Protein AF-A0A953NNF0-F1 (afdb_monomer)

Solvent-accessible surface area (backbone atoms only — not comparable to full-atom values): 7723 Å² total; per-residue (Å²): 76,63,43,80,86,48,44,83,35,49,47,46,15,51,56,45,25,53,74,59,69,48,89,82,85,87,63,78,45,19,66,85,83,38,41,70,61,28,46,52,53,47,47,49,55,71,71,42,91,62,90,47,74,39,61,21,54,64,40,95,88,58,67,15,51,63,39,39,52,71,50,57,72,54,62,93,93,54,81,51,52,55,46,47,64,38,51,68,3,22,36,47,47,29,52,51,51,46,56,61,51,24,77,81,32,68,70,42,39,53,48,51,52,53,50,54,52,52,52,52,51,53,51,53,52,53,50,54,54,50,53,52,55,56,60,75,72,106

Nearest PDB structures (foldseek):
  5ctj-assembly1_A  TM=9.507E-01  e=5.697E-11  Acetobacter aceti 1023
  5clh-assembly1_A  TM=9.348E-01  e=8.281E-11  Acetobacter aceti 1023
  5bor-assembly1_A  TM=9.502E-01  e=1.281E-10  Acetobacter aceti 1023
  4ycj-assembly1_A  TM=9.488E-01  e=1.281E-10  Acetobacter aceti 1023
  4zc8-assembly1_A  TM=9.340E-01  e=1.364E-10  Acetobacter aceti 1023

Secondary structure (DSSP, 8-state):
--SGGGHHHHHHHHHHHHHHT---------TTTSHHHHHHHHHHHHH--S--EE-PPPPTTTTTHHHHHHHH-PPTTS--EE--SHHHHHHHHHHHHHHHHHTT-HHHHHHHHHHHHHHHHHHHHHHHHHHHHHHHT-

Foldseek 3Di:
DADPVLVVQLVLLVVLCVLLVHDDDDDHDHCPPRVVRNVVVVVCLQPDPDAAEDEFEQDPPPGRPVSQCVQCVDDPPRHYRYAYYTNNSSNVSSLVVLVVVCVVPVSSVVSNVVVVVVVVVVVVVVVVVVVVVVVVVD

Sequence (138 aa):
MGSDTDLPVMTEAGKTLEKFGIAYEMEVLSAHRTPARAHEYATSAASTTLPVIGVPMATCVLNGLDALLSTVQMPGGIPVATMAIDKPGAVNAAIFAAEILALGDEGIARKLVAHKEELARGVAEKNARLQKQLSEKK

Structure (mmCIF, N/CA/C/O backbone):
data_AF-A0A953NNF0-F1
#
_entry.id   AF-A0A953NNF0-F1
#
loop_
_atom_site.group_PDB
_atom_site.id
_atom_site.type_symbol
_atom_site.label_atom_id
_atom_site.label_alt_id
_atom_site.label_comp_id
_atom_site.label_asym_id
_atom_site.label_entity_id
_atom_site.label_seq_id
_atom_site.pdbx_PDB_ins_code
_atom_site.Cartn_x
_atom_site.Cartn_y
_atom_site.Cartn_z
_atom_site.occupancy
_atom_site.B_iso_or_equiv
_atom_site.auth_seq_id
_atom_site.auth_comp_id
_atom_site.auth_asym_id
_atom_site.auth_atom_id
_atom_site.pdbx_PDB_model_num
ATOM 1 N N . MET A 1 1 ? 10.196 -5.730 -4.141 1.00 87.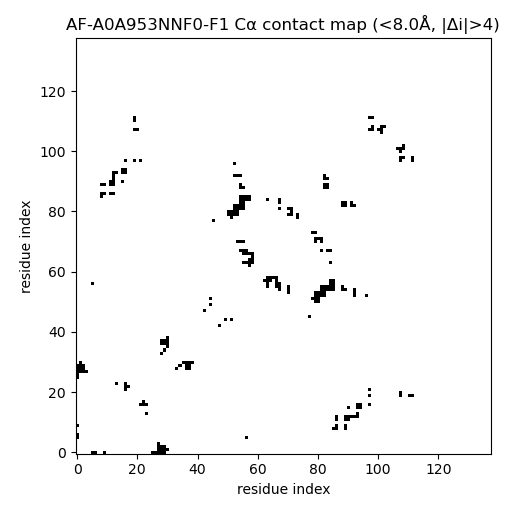75 1 MET A N 1
ATOM 2 C CA . MET A 1 1 ? 10.910 -4.695 -3.344 1.00 87.75 1 MET A CA 1
ATOM 3 C C . MET A 1 1 ? 12.365 -4.598 -3.783 1.00 87.75 1 MET A C 1
ATOM 5 O O . MET A 1 1 ? 12.818 -5.521 -4.442 1.00 87.75 1 MET A O 1
ATOM 9 N N . GLY A 1 2 ? 13.088 -3.518 -3.458 1.00 82.31 2 GLY A N 1
ATOM 10 C CA . GLY A 1 2 ? 14.442 -3.262 -3.981 1.00 82.31 2 GLY A CA 1
ATOM 11 C C . GLY A 1 2 ? 15.575 -3.931 -3.194 1.00 82.31 2 GLY A C 1
ATOM 12 O O . GLY A 1 2 ? 16.672 -4.162 -3.726 1.00 82.31 2 GLY A O 1
ATOM 13 N N . SER A 1 3 ? 15.313 -4.239 -1.926 1.00 86.19 3 SER A N 1
ATOM 14 C CA . SER A 1 3 ? 16.261 -4.824 -0.985 1.00 86.19 3 SER A CA 1
ATOM 15 C C . SER A 1 3 ? 15.551 -5.686 0.058 1.00 86.19 3 SER A C 1
ATOM 17 O O . SER A 1 3 ? 14.408 -5.418 0.412 1.00 86.19 3 SER A O 1
ATOM 19 N N . ASP A 1 4 ? 16.254 -6.675 0.612 1.00 87.56 4 ASP A N 1
ATOM 20 C CA . ASP A 1 4 ? 15.757 -7.495 1.728 1.00 87.56 4 ASP A CA 1
ATOM 21 C C . ASP A 1 4 ? 15.496 -6.638 2.980 1.00 87.56 4 ASP A C 1
ATOM 23 O O . ASP A 1 4 ? 14.671 -6.976 3.825 1.00 87.56 4 ASP A O 1
ATOM 27 N N . THR A 1 5 ? 16.161 -5.483 3.082 1.00 89.12 5 THR A N 1
ATOM 28 C CA . THR A 1 5 ? 15.930 -4.494 4.145 1.00 89.12 5 THR A CA 1
ATOM 29 C C . THR A 1 5 ? 14.530 -3.882 4.106 1.00 89.12 5 THR A C 1
ATOM 31 O O . THR A 1 5 ? 14.074 -3.380 5.130 1.00 89.12 5 THR A O 1
ATOM 34 N N . ASP A 1 6 ? 13.835 -3.947 2.966 1.00 91.00 6 ASP A N 1
ATOM 35 C CA . ASP A 1 6 ? 12.474 -3.420 2.801 1.00 91.00 6 ASP A CA 1
ATOM 36 C C . ASP A 1 6 ? 11.413 -4.425 3.300 1.00 91.00 6 ASP A C 1
ATOM 38 O O . ASP A 1 6 ? 10.242 -4.084 3.491 1.00 91.00 6 ASP A O 1
ATOM 42 N N . LEU A 1 7 ? 11.811 -5.680 3.543 1.00 91.62 7 LEU A N 1
ATOM 43 C CA . LEU A 1 7 ? 10.920 -6.783 3.900 1.00 91.62 7 LEU A CA 1
ATOM 44 C C . LEU A 1 7 ? 10.077 -6.514 5.160 1.00 91.62 7 LEU A C 1
ATOM 46 O O . LEU A 1 7 ? 8.877 -6.799 5.123 1.00 91.62 7 LEU A O 1
ATOM 50 N N . PRO A 1 8 ? 10.606 -5.921 6.252 1.00 93.12 8 PRO A N 1
ATOM 51 C CA . PRO A 1 8 ? 9.804 -5.614 7.438 1.00 93.12 8 PRO A CA 1
ATOM 52 C C . PRO A 1 8 ? 8.680 -4.606 7.180 1.00 93.12 8 PRO A C 1
ATOM 54 O O . PRO A 1 8 ? 7.699 -4.581 7.921 1.00 93.12 8 PRO A O 1
ATOM 57 N N . VAL A 1 9 ? 8.823 -3.758 6.158 1.00 94.44 9 VAL A N 1
ATOM 58 C CA . VAL A 1 9 ? 7.788 -2.810 5.736 1.00 94.44 9 VAL A CA 1
ATOM 59 C C . VAL A 1 9 ? 6.782 -3.512 4.828 1.00 94.44 9 VAL A C 1
ATOM 61 O O . VAL A 1 9 ? 5.582 -3.482 5.094 1.00 94.44 9 VAL A O 1
ATOM 64 N N . MET A 1 10 ? 7.263 -4.210 3.799 1.00 94.50 10 MET A N 1
ATOM 65 C CA . MET A 1 10 ? 6.404 -4.864 2.806 1.00 94.50 10 MET A CA 1
ATOM 66 C C . MET A 1 10 ? 5.633 -6.068 3.357 1.00 94.50 10 MET A C 1
ATOM 68 O O . MET A 1 10 ? 4.574 -6.412 2.837 1.00 94.50 10 MET A O 1
ATOM 72 N N . THR A 1 11 ? 6.098 -6.672 4.450 1.00 95.31 11 THR A N 1
ATOM 73 C CA . THR A 1 11 ? 5.350 -7.710 5.174 1.00 95.31 11 THR A CA 1
ATOM 74 C C . THR A 1 11 ? 4.006 -7.187 5.693 1.00 95.31 11 THR A C 1
ATOM 76 O O . THR A 1 11 ? 3.035 -7.937 5.743 1.00 95.31 11 THR A O 1
ATOM 79 N N . GLU A 1 12 ? 3.901 -5.897 6.029 1.00 96.88 12 GLU A N 1
ATOM 80 C CA . GLU A 1 12 ? 2.626 -5.302 6.453 1.00 96.88 12 GLU A CA 1
ATOM 81 C C . GLU A 1 12 ? 1.620 -5.214 5.297 1.00 96.88 12 GLU A C 1
ATOM 83 O O . GLU A 1 12 ? 0.419 -5.394 5.513 1.00 96.88 12 GLU A O 1
ATOM 88 N N . ALA A 1 13 ? 2.098 -5.026 4.060 1.00 96.62 13 ALA A N 1
ATOM 89 C CA . ALA A 1 13 ? 1.255 -5.148 2.874 1.00 96.62 13 ALA A CA 1
ATOM 90 C C . ALA A 1 13 ? 0.754 -6.591 2.714 1.00 96.62 13 ALA A C 1
ATOM 92 O O . ALA A 1 13 ? -0.447 -6.801 2.569 1.00 96.62 13 ALA A O 1
ATOM 93 N N . GLY A 1 14 ? 1.650 -7.581 2.831 1.00 96.25 14 GLY A N 1
ATOM 94 C CA . GLY A 1 14 ? 1.299 -9.006 2.770 1.00 96.25 14 GLY A CA 1
ATOM 95 C C . GLY A 1 14 ? 0.211 -9.385 3.778 1.00 96.25 14 GLY A C 1
ATOM 96 O O . GLY A 1 14 ? -0.860 -9.829 3.383 1.00 96.25 14 GLY A O 1
ATOM 97 N N . LYS A 1 15 ? 0.411 -9.073 5.065 1.00 97.00 15 LYS A N 1
ATOM 98 C CA . LYS A 1 15 ? -0.591 -9.303 6.128 1.00 97.00 15 LYS A CA 1
ATOM 99 C C . LYS A 1 15 ? -1.946 -8.661 5.824 1.00 97.00 15 LYS A C 1
ATOM 101 O O . LYS A 1 15 ? -3.001 -9.206 6.147 1.00 97.00 15 LYS A O 1
ATOM 106 N N . THR A 1 16 ? -1.925 -7.473 5.225 1.00 96.56 16 THR A N 1
ATOM 107 C CA . THR A 1 16 ? -3.148 -6.756 4.857 1.00 96.56 16 THR A CA 1
ATOM 108 C C . THR A 1 16 ? -3.872 -7.462 3.706 1.00 96.56 16 THR A C 1
ATOM 110 O O . THR A 1 16 ? -5.088 -7.629 3.767 1.00 96.56 16 THR A O 1
ATOM 113 N N . LEU A 1 17 ? -3.144 -7.951 2.697 1.00 96.88 17 LEU A N 1
ATOM 114 C CA . LEU A 1 17 ? -3.707 -8.760 1.609 1.00 96.88 17 LEU A CA 1
ATOM 115 C C . LEU A 1 17 ? -4.276 -10.090 2.126 1.00 96.88 17 LEU A C 1
ATOM 117 O O . LEU A 1 17 ? -5.394 -10.454 1.757 1.00 96.88 17 LEU A O 1
ATOM 121 N N . GLU A 1 18 ? -3.585 -10.760 3.055 1.00 96.50 18 GLU A N 1
ATOM 122 C CA . GLU A 1 18 ? -4.080 -11.974 3.725 1.00 96.50 18 GLU A CA 1
ATOM 123 C C . GLU A 1 18 ? -5.404 -11.720 4.452 1.00 96.50 18 GLU A C 1
ATOM 125 O O . GLU A 1 18 ? -6.343 -12.507 4.317 1.00 96.50 18 GLU A O 1
ATOM 130 N N . LYS A 1 19 ? -5.531 -10.587 5.160 1.00 94.69 19 LYS A N 1
ATOM 131 C CA . LYS A 1 19 ? -6.785 -10.185 5.824 1.00 94.69 19 LYS A CA 1
ATOM 132 C C . LYS A 1 19 ? -7.948 -10.072 4.833 1.00 94.69 19 LYS A C 1
ATOM 134 O O . LYS A 1 19 ? -9.079 -10.437 5.160 1.00 94.69 19 LYS A O 1
ATOM 139 N N . PHE A 1 20 ? -7.686 -9.606 3.614 1.00 95.06 20 PHE A N 1
ATOM 140 C CA . PHE A 1 20 ? -8.687 -9.548 2.547 1.00 95.06 20 PHE A CA 1
ATOM 141 C C . PHE A 1 20 ? -8.836 -10.868 1.774 1.00 95.06 20 PHE A C 1
ATOM 143 O O . PHE A 1 20 ? -9.776 -11.016 0.993 1.00 95.06 20 PHE A O 1
ATOM 150 N N . GLY A 1 21 ? -8.010 -11.877 2.058 1.00 94.69 21 GLY A N 1
ATOM 151 C CA . GLY A 1 21 ? -7.987 -13.162 1.357 1.00 94.69 21 GLY A CA 1
ATOM 152 C C . GLY A 1 21 ? -7.509 -13.040 -0.088 1.00 94.69 21 GLY A C 1
ATOM 153 O O . GLY A 1 21 ? -7.994 -13.772 -0.945 1.00 94.69 21 GLY A O 1
ATOM 154 N N . ILE A 1 22 ? -6.621 -12.085 -0.356 1.00 96.25 22 ILE A N 1
ATOM 155 C CA . ILE A 1 22 ? -6.044 -11.838 -1.675 1.00 96.25 22 ILE A CA 1
ATOM 156 C C . ILE A 1 22 ? -4.714 -12.587 -1.753 1.00 96.25 22 ILE A C 1
ATOM 158 O O . ILE A 1 22 ? -3.832 -12.380 -0.919 1.00 96.25 22 ILE A O 1
ATOM 162 N N . ALA A 1 23 ? -4.575 -13.460 -2.750 1.00 96.25 23 ALA A N 1
ATOM 163 C CA . ALA A 1 23 ? -3.311 -14.131 -3.026 1.00 96.25 23 ALA A CA 1
ATOM 164 C C . ALA A 1 23 ? -2.274 -13.119 -3.531 1.00 96.25 23 ALA A C 1
ATOM 166 O O . ALA A 1 23 ? -2.604 -12.210 -4.294 1.00 96.25 23 ALA A O 1
ATOM 167 N N . TYR A 1 24 ? -1.023 -13.281 -3.111 1.00 95.50 24 TYR A N 1
ATOM 168 C CA . TYR A 1 24 ? 0.067 -12.405 -3.516 1.00 95.50 24 TYR A CA 1
ATOM 169 C C . TYR A 1 24 ? 1.382 -13.170 -3.615 1.00 95.50 24 TYR A C 1
ATOM 171 O O . TYR A 1 24 ? 1.574 -14.207 -2.981 1.00 95.50 24 TYR A O 1
ATOM 179 N N . GLU A 1 25 ? 2.303 -12.598 -4.379 1.00 93.31 25 GLU A N 1
ATOM 180 C CA . GLU A 1 25 ? 3.691 -13.030 -4.469 1.00 93.31 25 GLU A CA 1
ATOM 181 C C . GLU A 1 25 ? 4.598 -11.877 -4.036 1.00 93.31 25 GLU A C 1
ATOM 183 O O . GLU A 1 25 ? 4.250 -10.700 -4.173 1.00 93.31 25 GLU A O 1
ATOM 188 N N . MET A 1 26 ? 5.760 -12.202 -3.471 1.00 89.88 26 MET A N 1
ATOM 189 C CA . MET A 1 26 ? 6.710 -11.208 -2.983 1.00 89.88 26 MET A CA 1
ATOM 190 C C . MET A 1 26 ? 8.118 -11.562 -3.448 1.00 89.88 26 MET A C 1
ATOM 192 O O . MET A 1 26 ? 8.670 -12.585 -3.053 1.00 89.88 26 MET A O 1
ATOM 196 N N . GLU A 1 27 ? 8.707 -10.685 -4.260 1.00 87.44 27 GLU A N 1
ATOM 197 C CA . GLU A 1 27 ? 10.053 -10.862 -4.808 1.00 87.44 27 GLU A CA 1
ATOM 198 C C . GLU A 1 27 ? 10.950 -9.648 -4.509 1.00 87.44 27 GLU A C 1
ATOM 200 O O . GLU A 1 27 ? 10.491 -8.498 -4.404 1.00 87.44 27 GLU A O 1
ATOM 205 N N . VAL A 1 28 ? 12.253 -9.905 -4.370 1.00 86.19 28 VAL A N 1
ATOM 206 C CA . VAL A 1 28 ? 13.290 -8.880 -4.213 1.00 86.19 28 VAL A CA 1
ATOM 207 C C . VAL A 1 28 ? 13.997 -8.660 -5.553 1.00 86.19 28 VAL A C 1
ATOM 209 O O . VAL A 1 28 ? 14.741 -9.506 -6.042 1.00 86.19 28 VAL A O 1
ATOM 212 N N . LEU A 1 29 ? 13.766 -7.490 -6.143 1.00 82.56 29 LEU A N 1
ATOM 213 C CA . LEU A 1 29 ? 14.219 -7.066 -7.466 1.00 82.56 29 LEU A CA 1
ATOM 214 C C . LEU A 1 29 ? 14.887 -5.694 -7.334 1.00 82.56 29 LEU A C 1
ATOM 216 O O . LEU A 1 29 ? 14.224 -4.687 -7.094 1.00 82.56 29 LEU A O 1
ATOM 220 N N . SER A 1 30 ? 16.213 -5.642 -7.466 1.00 81.00 30 SER A N 1
ATOM 221 C CA . SER A 1 30 ? 16.996 -4.431 -7.211 1.00 81.00 30 SER A CA 1
ATOM 222 C C . SER A 1 30 ? 17.360 -3.712 -8.507 1.00 81.00 30 SER A C 1
ATOM 224 O O . SER A 1 30 ? 18.147 -4.227 -9.296 1.00 81.00 30 SER A 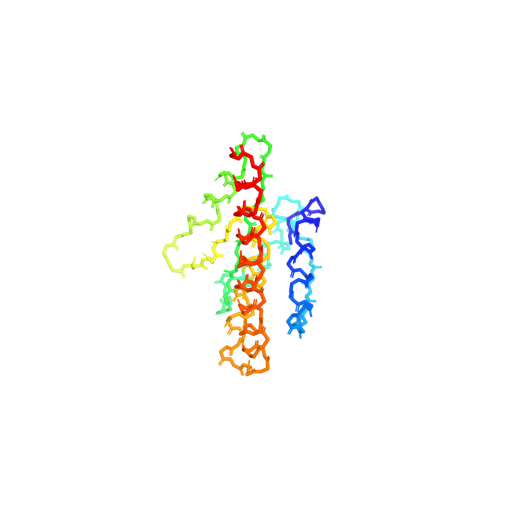O 1
ATOM 226 N N . ALA A 1 31 ? 16.885 -2.475 -8.686 1.00 76.81 31 ALA A N 1
ATOM 227 C CA . ALA A 1 31 ? 17.230 -1.648 -9.850 1.00 76.81 31 ALA A CA 1
ATOM 228 C C . ALA A 1 31 ? 18.740 -1.378 -9.995 1.00 76.81 31 ALA A C 1
ATOM 230 O O . ALA A 1 31 ? 19.229 -1.201 -11.105 1.00 76.81 31 ALA A O 1
ATOM 231 N N . HIS A 1 32 ? 19.486 -1.391 -8.887 1.00 79.56 32 HIS A N 1
ATOM 232 C CA . HIS A 1 32 ? 20.917 -1.078 -8.869 1.00 79.56 32 HIS A CA 1
ATOM 233 C C . HIS A 1 32 ? 21.813 -2.323 -8.914 1.00 79.56 32 HIS A C 1
ATOM 235 O O . HIS A 1 32 ? 22.884 -2.283 -9.510 1.00 79.56 32 HIS A O 1
ATOM 241 N N . ARG A 1 33 ? 21.396 -3.430 -8.278 1.00 79.25 33 ARG A N 1
ATOM 242 C CA . ARG A 1 33 ? 22.203 -4.667 -8.199 1.00 79.25 33 ARG A CA 1
ATOM 243 C C . ARG A 1 33 ? 21.866 -5.664 -9.303 1.00 79.25 33 ARG A C 1
ATOM 245 O O . ARG A 1 33 ? 22.748 -6.366 -9.784 1.00 79.25 33 ARG A O 1
ATOM 252 N N . THR A 1 34 ? 20.601 -5.725 -9.707 1.00 73.88 34 THR A N 1
ATOM 253 C CA . THR A 1 34 ? 20.097 -6.621 -10.753 1.00 73.88 34 THR A CA 1
ATOM 254 C C . THR A 1 34 ? 19.310 -5.827 -11.802 1.00 73.88 34 THR A C 1
ATOM 256 O O . THR A 1 34 ? 18.129 -6.101 -12.033 1.00 73.88 34 THR A O 1
ATOM 259 N N . PRO A 1 35 ? 19.955 -4.848 -12.475 1.00 73.44 35 PRO A N 1
ATOM 260 C CA . PRO A 1 35 ? 19.280 -3.910 -13.370 1.00 73.44 35 PRO A CA 1
ATOM 261 C C . PRO A 1 35 ? 18.557 -4.609 -14.520 1.00 73.44 35 PRO A C 1
ATOM 263 O O . PRO A 1 35 ? 17.480 -4.170 -14.885 1.00 73.44 35 PRO A O 1
ATOM 266 N N . ALA A 1 36 ? 19.080 -5.723 -15.046 1.00 71.50 36 ALA A N 1
ATOM 267 C CA . ALA A 1 36 ? 18.415 -6.483 -16.106 1.00 71.50 36 ALA A CA 1
ATOM 268 C C . ALA A 1 36 ? 17.047 -7.034 -15.663 1.00 71.50 36 ALA A C 1
ATOM 270 O O . ALA A 1 36 ? 16.054 -6.806 -16.341 1.00 71.50 36 ALA A O 1
ATOM 271 N N . ARG A 1 37 ? 16.971 -7.677 -14.489 1.00 68.19 37 ARG A N 1
ATOM 272 C CA . ARG A 1 37 ? 15.712 -8.210 -13.935 1.00 68.19 37 ARG A CA 1
ATOM 273 C C . ARG A 1 37 ? 14.748 -7.109 -13.510 1.00 68.19 37 ARG A C 1
ATOM 275 O O . ARG A 1 37 ? 13.552 -7.206 -13.753 1.00 68.19 37 ARG A O 1
ATOM 282 N N . ALA A 1 38 ? 15.264 -6.058 -12.879 1.00 68.25 38 ALA A N 1
ATOM 283 C CA . ALA A 1 38 ? 14.449 -4.915 -12.494 1.00 68.25 38 ALA A CA 1
ATOM 284 C C . ALA A 1 38 ? 13.912 -4.167 -13.721 1.00 68.25 38 ALA A C 1
ATOM 286 O O . ALA A 1 38 ? 12.766 -3.741 -13.709 1.00 68.25 38 ALA A O 1
ATOM 287 N N . HIS A 1 39 ? 14.708 -4.047 -14.786 1.00 63.91 39 HIS A N 1
ATOM 288 C CA . HIS A 1 39 ? 14.286 -3.476 -16.058 1.00 63.91 39 HIS A CA 1
ATOM 289 C C . HIS A 1 39 ? 13.276 -4.372 -16.767 1.00 63.91 39 HIS A C 1
ATOM 291 O O . HIS A 1 39 ? 12.311 -3.862 -17.301 1.00 63.91 39 HIS A O 1
ATOM 297 N N . GLU A 1 40 ? 13.436 -5.691 -16.752 1.00 60.25 40 GLU A N 1
ATOM 298 C CA . GLU A 1 40 ? 12.458 -6.614 -17.336 1.00 60.25 40 GLU A CA 1
ATOM 299 C C . GLU A 1 40 ? 11.111 -6.538 -16.596 1.00 60.25 40 GLU A C 1
ATOM 301 O O . GLU A 1 40 ? 10.062 -6.395 -17.222 1.00 60.25 40 GLU A O 1
ATOM 306 N N . TYR A 1 41 ? 11.143 -6.492 -15.260 1.00 66.88 41 TYR A N 1
ATOM 307 C CA . TYR A 1 41 ? 9.958 -6.285 -14.428 1.00 66.88 41 TYR A CA 1
ATOM 308 C C . TYR A 1 41 ? 9.343 -4.891 -14.622 1.00 66.88 41 TYR A C 1
ATOM 310 O O . TYR A 1 41 ? 8.129 -4.762 -14.728 1.00 66.88 41 TYR A O 1
ATOM 318 N N . ALA A 1 42 ? 10.161 -3.838 -14.708 1.00 66.88 42 ALA A N 1
ATOM 319 C CA . ALA A 1 42 ? 9.699 -2.464 -14.900 1.00 66.88 42 ALA A CA 1
ATOM 320 C C . ALA A 1 42 ? 9.202 -2.204 -16.325 1.00 66.88 42 ALA A C 1
ATOM 322 O O . ALA A 1 42 ? 8.246 -1.467 -16.502 1.00 66.88 42 ALA A O 1
ATOM 323 N N . THR A 1 43 ? 9.805 -2.817 -17.341 1.00 61.69 43 THR A N 1
ATOM 324 C CA . THR A 1 43 ? 9.345 -2.764 -18.732 1.00 61.69 43 THR A CA 1
ATOM 325 C C . THR A 1 43 ? 8.068 -3.567 -18.878 1.00 61.69 43 THR A C 1
ATOM 327 O O . THR A 1 43 ? 7.141 -3.084 -19.516 1.00 61.69 43 THR A O 1
ATOM 330 N N . SER A 1 44 ? 7.947 -4.721 -18.213 1.00 60.25 44 SER A N 1
ATOM 331 C CA . SER A 1 44 ? 6.655 -5.384 -18.029 1.00 60.25 44 SER A CA 1
ATOM 332 C C . SER A 1 44 ?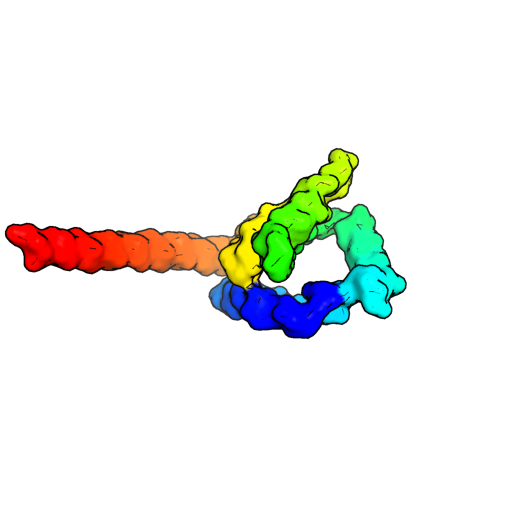 5.661 -4.439 -17.340 1.00 60.25 44 SER A C 1
ATOM 334 O O . SER A 1 44 ? 4.566 -4.264 -17.843 1.00 60.25 44 SER A O 1
ATOM 336 N N . ALA A 1 45 ? 6.058 -3.702 -16.297 1.00 62.31 45 ALA A N 1
ATOM 337 C CA . ALA A 1 45 ? 5.208 -2.723 -15.605 1.00 62.31 45 ALA A CA 1
ATOM 338 C C . ALA A 1 45 ? 4.880 -1.438 -16.408 1.00 62.31 45 ALA A C 1
ATOM 340 O O . ALA A 1 45 ? 3.865 -0.801 -16.154 1.00 62.31 45 ALA A O 1
ATOM 341 N N . ALA A 1 46 ? 5.712 -1.041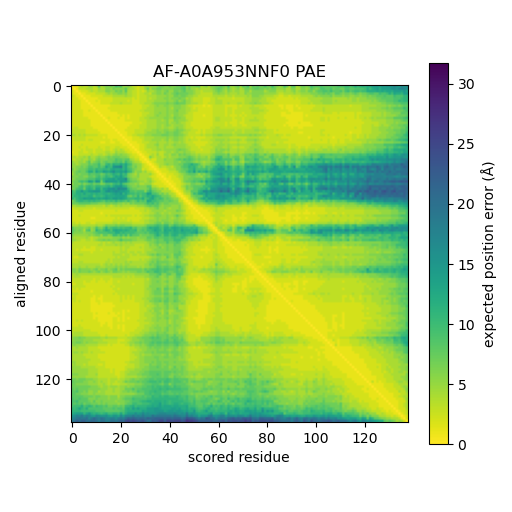 -17.370 1.00 61.09 46 ALA A N 1
ATOM 342 C CA . ALA A 1 46 ? 5.500 0.127 -18.230 1.00 61.09 46 ALA A CA 1
ATOM 343 C C . ALA A 1 46 ? 4.768 -0.232 -19.534 1.00 61.09 46 ALA A C 1
ATOM 345 O O . ALA A 1 46 ? 4.154 0.630 -20.155 1.00 61.09 46 ALA A O 1
ATOM 346 N N . SER A 1 47 ? 4.843 -1.497 -19.955 1.00 65.38 47 SER A N 1
ATOM 347 C CA . SER A 1 47 ? 4.104 -2.046 -21.100 1.00 65.38 47 SER A CA 1
ATOM 348 C C . SER A 1 47 ? 2.829 -2.785 -20.691 1.00 65.38 47 SER A C 1
ATOM 350 O O . SER A 1 47 ? 1.992 -3.079 -21.545 1.00 65.38 47 SER A O 1
ATOM 352 N N . THR A 1 48 ? 2.650 -3.068 -19.399 1.00 72.62 48 THR A N 1
ATOM 353 C CA . THR A 1 48 ? 1.413 -3.626 -18.860 1.00 72.62 48 THR A CA 1
ATOM 354 C C . THR A 1 48 ? 0.355 -2.545 -18.740 1.00 72.62 48 THR A C 1
ATOM 356 O O . THR A 1 48 ? 0.619 -1.393 -18.404 1.00 72.62 48 THR A O 1
ATOM 359 N N . THR A 1 49 ? -0.886 -2.946 -18.973 1.00 79.44 49 THR A N 1
ATOM 360 C CA . THR A 1 49 ? -2.066 -2.128 -18.691 1.00 79.44 49 THR A CA 1
ATOM 361 C C . THR A 1 49 ? -2.509 -2.249 -17.232 1.00 79.44 49 THR A C 1
ATOM 363 O O . THR A 1 49 ? -3.520 -1.662 -16.849 1.00 79.44 49 THR A O 1
ATOM 366 N N . LEU A 1 50 ? -1.809 -3.055 -16.425 1.00 86.19 50 LEU A N 1
ATOM 367 C CA . LEU A 1 50 ? -2.128 -3.244 -15.017 1.00 86.19 50 LEU A CA 1
ATOM 368 C C . LEU A 1 50 ? -1.710 -2.025 -14.175 1.00 86.19 50 LEU A C 1
ATOM 370 O O . LEU A 1 50 ? -0.647 -1.450 -14.411 1.00 86.19 50 LEU A O 1
ATOM 374 N N . PRO A 1 51 ? -2.504 -1.643 -13.158 1.00 89.88 51 PRO A N 1
ATOM 375 C CA . PRO A 1 51 ? -2.148 -0.557 -12.251 1.00 89.88 51 PRO A CA 1
ATOM 376 C C . PRO A 1 51 ? -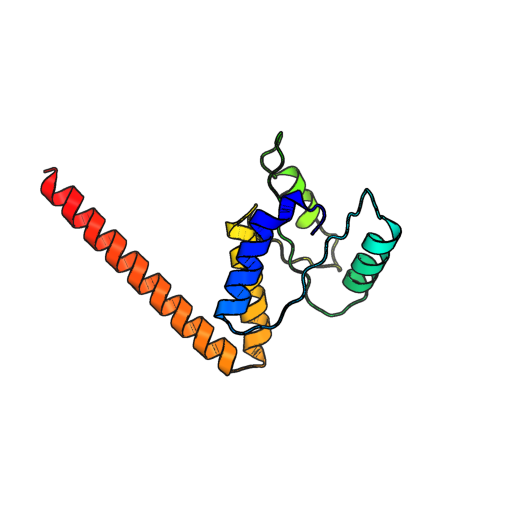0.864 -0.846 -11.465 1.00 89.88 51 PRO A C 1
ATOM 378 O O . PRO A 1 51 ? -0.700 -1.930 -10.904 1.00 89.88 51 PRO A O 1
ATOM 381 N N . VAL A 1 52 ? 0.010 0.156 -11.351 1.00 90.81 52 VAL A N 1
ATOM 382 C CA . VAL A 1 52 ? 1.235 0.093 -10.541 1.00 90.81 52 VAL A CA 1
ATOM 383 C C . VAL A 1 52 ? 1.075 0.967 -9.300 1.00 90.81 52 VAL A C 1
ATOM 385 O O . VAL A 1 52 ? 0.732 2.146 -9.403 1.00 90.81 52 VAL A O 1
ATOM 388 N N . ILE A 1 53 ? 1.35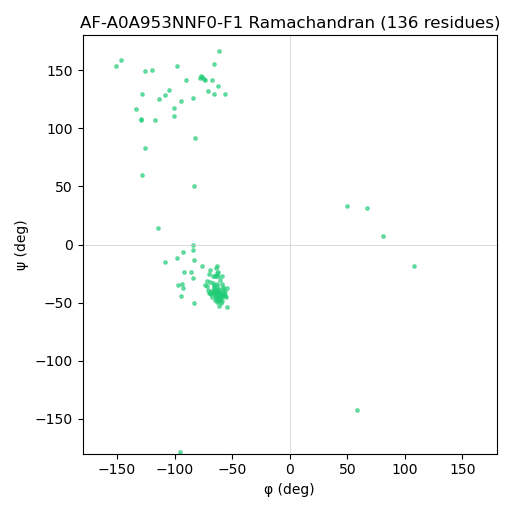2 0.399 -8.124 1.00 94.44 53 ILE A N 1
ATOM 389 C CA . ILE A 1 53 ? 1.306 1.094 -6.831 1.00 94.44 53 ILE A CA 1
ATOM 390 C C . ILE A 1 53 ? 2.727 1.186 -6.271 1.00 94.44 53 ILE A C 1
ATOM 392 O O . ILE A 1 53 ? 3.414 0.174 -6.135 1.00 94.44 53 ILE A O 1
ATOM 396 N N . GLY A 1 54 ? 3.169 2.400 -5.948 1.00 92.38 54 GLY A N 1
ATOM 397 C CA . GLY A 1 54 ? 4.505 2.676 -5.426 1.00 92.38 54 GLY A CA 1
ATOM 398 C C . GLY A 1 54 ? 4.487 2.963 -3.928 1.00 92.38 54 GLY A C 1
ATOM 399 O O . GLY A 1 54 ? 3.693 3.779 -3.464 1.00 92.38 54 GLY A O 1
ATOM 400 N N . VAL A 1 55 ? 5.389 2.334 -3.171 1.00 94.69 55 VAL A N 1
ATOM 401 C CA . VAL A 1 55 ? 5.593 2.622 -1.744 1.00 94.69 55 VAL A CA 1
ATOM 402 C C . VAL A 1 55 ? 7.016 3.149 -1.549 1.00 94.69 55 VAL A C 1
ATOM 404 O O . VAL A 1 55 ? 7.965 2.370 -1.657 1.00 94.69 55 VAL A O 1
ATOM 407 N N . PRO A 1 56 ? 7.195 4.454 -1.294 1.00 92.94 56 PRO A N 1
ATOM 408 C CA . PRO A 1 56 ? 8.513 5.015 -1.033 1.00 92.94 56 PRO A CA 1
ATOM 409 C C . PRO A 1 56 ? 9.034 4.564 0.336 1.00 92.94 56 PRO A C 1
ATOM 411 O O . PRO A 1 56 ? 8.320 4.623 1.337 1.00 92.94 56 PRO A O 1
ATOM 414 N N . MET A 1 57 ? 10.282 4.100 0.378 1.00 91.38 57 MET A N 1
ATOM 415 C CA . MET A 1 57 ? 10.951 3.685 1.616 1.00 91.38 57 MET A CA 1
ATOM 416 C C . MET A 1 57 ? 11.679 4.877 2.238 1.00 91.38 57 MET A C 1
ATOM 418 O O . MET A 1 57 ? 12.273 5.684 1.515 1.00 91.38 57 MET A O 1
ATOM 422 N N . ALA A 1 58 ? 11.660 4.999 3.564 1.00 88.75 58 ALA A N 1
ATOM 423 C CA . ALA A 1 58 ? 12.424 6.033 4.240 1.00 88.75 58 ALA A CA 1
ATOM 424 C C . ALA A 1 58 ? 13.925 5.796 4.072 1.00 88.75 58 ALA A C 1
ATOM 426 O O . ALA A 1 58 ? 14.463 4.722 4.344 1.00 88.75 58 ALA A O 1
ATOM 427 N N . THR A 1 59 ? 14.609 6.851 3.650 1.00 81.19 59 THR A N 1
ATOM 428 C CA . THR A 1 59 ? 16.066 6.921 3.583 1.00 81.19 59 THR A CA 1
ATOM 429 C C . THR A 1 59 ? 16.608 7.638 4.814 1.00 81.19 59 THR A C 1
ATOM 431 O O . THR A 1 59 ? 15.936 8.467 5.426 1.00 81.19 59 THR A O 1
ATOM 434 N N . CYS A 1 60 ? 17.849 7.339 5.186 1.00 73.44 60 CYS A N 1
ATOM 435 C CA . CYS A 1 60 ? 18.474 7.885 6.390 1.00 73.44 60 CYS A CA 1
ATOM 436 C C . CYS A 1 60 ? 18.725 9.402 6.343 1.00 73.44 60 CYS A C 1
ATOM 438 O O . CYS A 1 60 ? 18.773 10.034 7.393 1.00 73.44 60 CYS A O 1
ATOM 440 N N . VAL A 1 61 ? 18.903 9.988 5.153 1.00 85.25 61 VAL A N 1
ATOM 441 C CA . VAL A 1 61 ? 19.297 11.402 5.007 1.00 85.25 61 VAL A CA 1
ATOM 442 C C . VAL A 1 61 ? 18.089 12.313 4.814 1.00 85.25 61 VAL A C 1
ATOM 444 O O . VAL A 1 61 ? 18.019 13.377 5.422 1.00 85.25 61 VAL A O 1
ATOM 447 N N . LEU A 1 62 ? 17.138 11.906 3.971 1.00 89.94 62 LEU A N 1
ATOM 448 C CA . LEU A 1 62 ? 16.004 12.742 3.567 1.00 89.94 62 LEU A CA 1
ATOM 449 C C . LEU A 1 62 ? 14.656 12.195 4.050 1.00 89.94 62 LEU A C 1
ATOM 451 O O . LEU A 1 62 ? 13.615 12.646 3.576 1.00 89.94 62 LEU A O 1
ATOM 455 N N . ASN A 1 63 ? 14.661 11.235 4.983 1.00 87.50 63 ASN A N 1
ATOM 456 C CA . ASN A 1 63 ? 13.463 10.582 5.522 1.00 87.50 63 ASN A CA 1
ATOM 457 C C . ASN A 1 63 ? 12.507 10.081 4.422 1.00 87.50 63 ASN A C 1
ATOM 459 O O . ASN A 1 63 ? 11.291 10.107 4.593 1.00 87.50 63 ASN A O 1
ATOM 463 N N . GLY A 1 64 ? 13.051 9.655 3.276 1.00 88.81 64 GLY A N 1
ATOM 464 C CA . GLY A 1 64 ? 12.275 9.149 2.143 1.00 88.81 64 GLY A CA 1
ATOM 465 C C . GLY A 1 64 ? 11.654 10.211 1.235 1.00 88.81 64 GLY A C 1
ATOM 466 O O . GLY A 1 64 ? 10.892 9.846 0.343 1.00 88.81 64 GLY A O 1
ATOM 467 N N . LEU A 1 65 ? 11.951 11.507 1.407 1.00 92.25 65 LEU A N 1
ATOM 468 C CA . LEU A 1 65 ? 11.490 12.548 0.476 1.00 92.25 65 LEU A CA 1
ATOM 469 C C . LEU A 1 65 ? 12.044 12.330 -0.941 1.00 92.25 65 LEU A C 1
ATOM 471 O O . LEU A 1 65 ? 11.337 12.518 -1.927 1.00 92.25 65 LEU A O 1
ATOM 475 N N . ASP A 1 66 ? 13.297 11.898 -1.034 1.00 89.94 66 ASP A N 1
ATOM 476 C CA . ASP A 1 66 ? 13.942 11.459 -2.269 1.00 89.94 66 ASP A CA 1
ATOM 477 C C . ASP A 1 66 ? 13.206 10.282 -2.915 1.00 89.94 66 ASP A C 1
ATOM 479 O O . ASP A 1 66 ? 12.882 10.335 -4.103 1.00 89.94 66 ASP A O 1
ATOM 483 N N . ALA A 1 67 ? 12.880 9.252 -2.135 1.00 89.06 67 ALA A N 1
ATOM 484 C CA . ALA A 1 67 ? 12.121 8.101 -2.615 1.00 89.06 67 ALA A CA 1
ATOM 485 C C . ALA A 1 67 ? 10.703 8.497 -3.064 1.00 89.06 67 ALA A C 1
ATOM 487 O O . ALA A 1 67 ? 10.234 8.051 -4.114 1.00 89.06 67 ALA A O 1
ATOM 488 N N . LEU A 1 68 ? 10.033 9.369 -2.304 1.00 91.62 68 LEU A N 1
ATOM 489 C CA . LEU A 1 68 ? 8.697 9.874 -2.615 1.00 91.62 68 LEU A CA 1
ATOM 490 C C . LEU A 1 68 ? 8.694 10.629 -3.945 1.00 91.62 68 LEU A C 1
ATOM 492 O O . LEU A 1 68 ? 7.917 10.286 -4.835 1.00 91.62 68 LEU A O 1
ATOM 496 N N . LEU A 1 69 ? 9.588 11.611 -4.098 1.00 91.81 69 LEU A N 1
ATOM 497 C CA . LEU A 1 69 ? 9.702 12.400 -5.324 1.00 91.81 69 LEU A CA 1
ATOM 498 C C . LEU A 1 69 ? 10.079 11.524 -6.522 1.00 91.81 69 LEU A C 1
ATOM 500 O O . LEU A 1 69 ? 9.492 11.681 -7.587 1.00 91.81 69 LEU A O 1
ATOM 504 N N . SER A 1 70 ? 10.974 10.552 -6.335 1.00 87.19 70 SER A N 1
ATOM 505 C CA . SER A 1 70 ? 11.370 9.618 -7.398 1.00 87.19 70 SER A CA 1
ATOM 506 C C . SER A 1 70 ? 10.225 8.713 -7.864 1.00 87.19 70 SER A C 1
ATOM 508 O O . SER A 1 70 ? 10.229 8.268 -9.005 1.00 87.19 70 SER A O 1
ATOM 510 N N . THR A 1 71 ? 9.247 8.441 -6.996 1.00 88.31 71 THR A N 1
ATOM 511 C CA . THR A 1 71 ? 8.119 7.551 -7.311 1.00 88.31 71 THR A CA 1
ATOM 512 C C . THR A 1 71 ? 6.916 8.319 -7.862 1.00 88.31 71 THR A C 1
ATOM 514 O O . THR A 1 71 ? 6.225 7.831 -8.749 1.00 88.31 71 THR A O 1
ATOM 517 N N . VAL A 1 72 ? 6.634 9.522 -7.345 1.00 92.31 72 VAL A N 1
ATOM 518 C CA . VAL A 1 72 ? 5.450 10.313 -7.733 1.00 92.31 72 VAL A CA 1
ATOM 519 C C . VAL A 1 72 ? 5.659 11.142 -9.003 1.00 92.31 72 VAL A C 1
ATOM 521 O O . VAL A 1 72 ? 4.702 11.374 -9.736 1.00 92.31 72 VAL A O 1
ATOM 524 N N . GLN A 1 73 ? 6.892 11.569 -9.297 1.00 92.12 73 GLN A N 1
ATOM 525 C CA . GLN A 1 73 ? 7.197 12.477 -10.412 1.00 92.12 73 GLN A CA 1
ATOM 526 C C . GLN A 1 73 ? 7.346 11.741 -11.752 1.00 92.12 73 GLN A C 1
ATOM 528 O O . GLN A 1 73 ? 8.321 11.933 -12.480 1.00 92.12 73 GLN A O 1
ATOM 533 N N . MET A 1 74 ? 6.376 10.894 -12.088 1.00 87.62 74 MET A N 1
ATOM 534 C CA . MET A 1 74 ? 6.351 10.202 -13.374 1.00 87.62 74 MET A CA 1
ATOM 535 C C . MET A 1 74 ? 5.911 11.145 -14.507 1.00 87.62 74 MET A C 1
ATOM 537 O O . MET A 1 74 ? 5.056 12.010 -14.295 1.00 87.62 74 MET A O 1
ATOM 541 N N . PRO A 1 75 ? 6.469 11.004 -15.725 1.00 86.88 75 PRO A N 1
ATOM 542 C CA . PRO A 1 75 ? 6.044 11.797 -16.872 1.00 86.88 75 PRO A CA 1
ATOM 543 C C . PRO A 1 75 ? 4.601 11.464 -17.281 1.00 86.88 75 PRO A C 1
ATOM 545 O O . PRO A 1 75 ? 4.098 10.361 -17.058 1.00 86.88 75 PRO A O 1
ATOM 548 N N . GLY A 1 76 ? 3.936 12.419 -17.936 1.00 89.88 76 GLY A N 1
ATOM 549 C CA . GLY A 1 76 ? 2.583 12.218 -18.455 1.00 89.88 76 GLY A CA 1
ATOM 550 C C . GLY A 1 76 ? 2.508 11.019 -19.407 1.00 89.88 76 GLY A C 1
ATOM 551 O O . GLY A 1 76 ? 3.300 10.917 -20.340 1.00 89.88 76 GLY A O 1
ATOM 552 N N . GLY A 1 77 ? 1.547 10.124 -19.163 1.00 85.94 77 GLY A N 1
ATOM 553 C CA . GLY A 1 77 ? 1.331 8.897 -19.940 1.00 85.94 77 GLY A CA 1
ATOM 554 C C . GLY A 1 77 ? 1.719 7.601 -19.220 1.00 85.94 77 GLY A C 1
ATOM 555 O O . GLY A 1 77 ? 1.220 6.550 -19.605 1.00 85.94 77 GLY A O 1
ATOM 556 N N . ILE A 1 78 ? 2.532 7.661 -18.156 1.00 84.94 78 ILE A N 1
ATOM 557 C CA . ILE A 1 78 ? 2.955 6.481 -17.376 1.00 84.94 78 ILE A CA 1
ATOM 558 C C . ILE A 1 78 ? 2.623 6.714 -15.891 1.00 84.94 78 ILE A C 1
ATOM 560 O O . ILE A 1 78 ? 3.470 7.194 -15.138 1.00 84.94 78 ILE A O 1
ATOM 564 N N . PRO A 1 79 ? 1.381 6.455 -15.451 1.00 88.94 79 PRO A N 1
ATOM 565 C CA . PRO A 1 79 ? 0.967 6.749 -14.084 1.00 88.94 79 PRO A CA 1
ATOM 566 C C . PRO A 1 79 ? 1.483 5.710 -13.080 1.00 88.94 79 PRO A C 1
ATOM 568 O O . PRO A 1 79 ? 1.476 4.510 -13.346 1.00 88.94 79 PRO A O 1
ATOM 571 N N . VAL A 1 80 ? 1.843 6.176 -11.882 1.00 90.56 80 VAL A N 1
ATOM 572 C CA . VAL A 1 80 ? 2.121 5.335 -10.708 1.00 90.56 80 VAL A CA 1
ATOM 573 C C . VAL A 1 80 ? 1.298 5.856 -9.531 1.00 90.56 80 VAL A C 1
ATOM 575 O O . VAL A 1 80 ? 1.307 7.050 -9.235 1.00 90.56 80 VAL A O 1
ATOM 578 N N . ALA A 1 81 ? 0.573 4.967 -8.851 1.00 94.88 81 ALA A N 1
ATOM 579 C CA . ALA A 1 81 ? -0.186 5.305 -7.652 1.00 94.88 81 ALA A CA 1
ATOM 580 C C . ALA A 1 81 ? 0.740 5.300 -6.427 1.00 94.88 81 ALA A C 1
ATOM 582 O O . ALA A 1 81 ? 0.968 4.264 -5.803 1.00 94.88 81 ALA A O 1
ATOM 583 N N . THR A 1 82 ? 1.307 6.456 -6.094 1.00 94.81 82 THR A N 1
ATOM 584 C CA . THR A 1 82 ? 2.273 6.585 -4.992 1.00 94.81 82 THR A CA 1
ATOM 585 C C . THR A 1 82 ? 1.579 6.741 -3.642 1.00 94.81 82 THR A C 1
ATOM 587 O O . THR A 1 82 ? 0.745 7.626 -3.458 1.00 94.81 82 THR A O 1
ATOM 590 N N . MET A 1 83 ? 1.938 5.882 -2.688 1.00 97.19 83 MET A N 1
ATOM 591 C CA . MET A 1 83 ? 1.417 5.879 -1.320 1.00 97.19 83 MET A CA 1
ATOM 592 C C . MET A 1 83 ? 2.334 6.649 -0.355 1.00 97.19 83 MET A C 1
ATOM 594 O O . MET A 1 83 ? 3.352 7.222 -0.742 1.00 97.19 83 MET A O 1
ATOM 598 N N . ALA A 1 84 ? 1.959 6.670 0.928 1.00 97.25 84 ALA A N 1
ATOM 599 C CA . ALA A 1 84 ? 2.776 7.244 1.995 1.00 97.25 84 ALA A CA 1
ATOM 600 C C . ALA A 1 84 ? 4.135 6.528 2.144 1.00 97.25 84 ALA A C 1
ATOM 602 O O . ALA A 1 84 ? 4.342 5.437 1.621 1.00 97.25 84 ALA A O 1
ATOM 603 N N . ILE A 1 85 ? 5.054 7.139 2.889 1.00 95.44 85 ILE A N 1
ATOM 604 C CA . ILE A 1 85 ? 6.373 6.559 3.160 1.00 95.44 85 ILE A CA 1
ATOM 605 C C . ILE A 1 85 ? 6.248 5.405 4.172 1.00 95.44 85 ILE A C 1
ATOM 607 O O . ILE A 1 85 ? 5.463 5.489 5.120 1.00 95.44 85 ILE A O 1
ATOM 611 N N . ASP A 1 86 ? 7.025 4.338 3.972 1.00 94.50 86 ASP A N 1
ATOM 612 C CA . ASP A 1 86 ? 7.148 3.158 4.844 1.00 94.50 86 ASP A CA 1
ATOM 613 C C . ASP A 1 86 ? 5.836 2.386 5.109 1.00 94.50 86 ASP A C 1
ATOM 615 O O . ASP A 1 86 ? 5.008 2.175 4.223 1.00 94.50 86 ASP A O 1
ATOM 619 N N . LYS A 1 87 ? 5.661 1.887 6.344 1.00 95.94 87 LYS A N 1
ATOM 620 C CA . LYS A 1 87 ? 4.593 0.974 6.770 1.00 95.94 87 LYS A CA 1
ATOM 621 C C . LYS A 1 87 ? 3.192 1.523 6.507 1.00 95.94 87 LYS A C 1
ATOM 623 O O . LYS A 1 87 ? 2.381 0.756 5.993 1.00 95.94 87 LYS A O 1
ATOM 628 N N . PRO A 1 88 ? 2.876 2.804 6.799 1.00 95.88 88 PRO A N 1
ATOM 629 C CA . PRO A 1 88 ? 1.587 3.371 6.410 1.00 95.88 88 PRO A CA 1
ATOM 630 C C . PRO A 1 88 ? 1.340 3.249 4.904 1.00 95.88 88 PRO A C 1
ATOM 632 O O . PRO A 1 88 ? 0.237 2.912 4.484 1.00 95.88 88 PRO A O 1
ATOM 635 N N . GLY A 1 89 ? 2.381 3.464 4.099 1.00 96.56 89 GLY A N 1
ATOM 636 C CA . GLY A 1 89 ? 2.339 3.280 2.657 1.00 96.56 89 GLY A CA 1
ATOM 637 C C . GLY A 1 89 ? 2.099 1.842 2.230 1.00 96.56 89 GLY A C 1
ATOM 638 O O . GLY A 1 89 ? 1.253 1.604 1.378 1.00 96.56 89 GLY A O 1
ATOM 639 N N . ALA A 1 90 ? 2.794 0.884 2.844 1.00 96.56 90 ALA A N 1
ATOM 640 C CA . ALA A 1 90 ? 2.648 -0.539 2.545 1.00 96.56 90 ALA A CA 1
ATOM 641 C C . ALA A 1 90 ? 1.233 -1.058 2.856 1.00 96.56 90 ALA A C 1
ATOM 643 O O . ALA A 1 90 ? 0.624 -1.740 2.033 1.00 96.56 90 ALA A O 1
ATOM 644 N N . VAL A 1 91 ? 0.679 -0.682 4.012 1.00 97.50 91 VAL A N 1
ATOM 645 C CA . VAL A 1 91 ? -0.702 -1.026 4.387 1.00 97.50 91 VAL A CA 1
ATOM 646 C C . VAL A 1 91 ? -1.698 -0.383 3.421 1.00 97.50 91 VAL A C 1
ATOM 648 O O . VAL A 1 91 ? -2.583 -1.064 2.904 1.00 97.50 91 VAL A O 1
ATOM 651 N N . ASN A 1 92 ? -1.530 0.906 3.115 1.00 97.50 92 ASN A N 1
ATOM 652 C CA . ASN A 1 92 ? -2.417 1.606 2.187 1.00 97.50 92 ASN A CA 1
ATOM 653 C C . ASN A 1 92 ? -2.313 1.064 0.761 1.00 97.50 92 ASN A C 1
ATOM 655 O O . ASN A 1 92 ? -3.328 0.981 0.082 1.00 97.50 92 ASN A O 1
ATOM 659 N N . ALA A 1 93 ? -1.129 0.639 0.319 1.00 97.31 93 ALA A N 1
ATOM 660 C CA . ALA A 1 93 ? -0.947 0.010 -0.982 1.00 97.31 93 ALA A CA 1
ATOM 661 C C . ALA A 1 93 ? -1.757 -1.285 -1.093 1.00 97.31 93 ALA A C 1
ATOM 663 O O . ALA A 1 93 ? -2.432 -1.501 -2.096 1.00 97.31 93 ALA A O 1
ATOM 664 N N . ALA A 1 94 ? -1.746 -2.117 -0.048 1.00 97.31 94 ALA A N 1
ATOM 665 C CA . ALA A 1 94 ? -2.545 -3.337 -0.006 1.00 97.31 94 ALA A CA 1
ATOM 666 C C . ALA A 1 94 ? -4.056 -3.053 0.030 1.00 97.31 94 ALA A C 1
ATOM 668 O O . ALA A 1 94 ? -4.817 -3.717 -0.672 1.00 97.31 94 ALA A O 1
ATOM 669 N N . ILE A 1 95 ? -4.497 -2.051 0.801 1.00 97.31 95 ILE A N 1
ATOM 670 C CA . ILE A 1 95 ? -5.909 -1.631 0.826 1.00 97.31 95 ILE A CA 1
ATOM 671 C C . ILE A 1 95 ? -6.331 -1.090 -0.543 1.00 97.31 95 ILE A C 1
ATOM 673 O O . ILE A 1 95 ? -7.384 -1.468 -1.043 1.00 97.31 95 ILE A O 1
ATOM 677 N N . PHE A 1 96 ? -5.507 -0.256 -1.174 1.00 98.00 96 PHE A N 1
ATOM 678 C CA . PHE A 1 96 ? -5.805 0.321 -2.481 1.00 98.00 96 PHE A CA 1
ATOM 679 C C . PHE A 1 96 ? -5.848 -0.752 -3.578 1.00 98.00 96 PHE A C 1
ATOM 681 O O . PHE A 1 96 ? -6.752 -0.752 -4.409 1.00 98.00 96 PHE A O 1
ATOM 688 N N . ALA A 1 97 ? -4.940 -1.733 -3.534 1.00 96.81 97 ALA A N 1
ATOM 689 C CA . ALA A 1 97 ? -5.008 -2.910 -4.397 1.00 96.81 97 ALA A CA 1
ATOM 690 C C . ALA A 1 97 ? -6.311 -3.700 -4.179 1.00 96.81 97 ALA A C 1
ATOM 692 O O . ALA A 1 97 ? -6.967 -4.086 -5.145 1.00 96.81 97 ALA A O 1
ATOM 693 N N . ALA A 1 98 ? -6.726 -3.892 -2.923 1.00 96.75 98 ALA A N 1
ATOM 694 C CA . ALA A 1 98 ? -7.999 -4.529 -2.604 1.00 96.75 98 ALA A CA 1
ATOM 695 C C . ALA A 1 98 ? -9.200 -3.717 -3.122 1.00 96.75 98 ALA A C 1
ATOM 697 O O . ALA A 1 98 ? -10.144 -4.313 -3.629 1.00 96.75 98 ALA A O 1
ATOM 698 N N . GLU A 1 99 ? -9.173 -2.382 -3.045 1.00 96.69 99 GLU A N 1
ATOM 699 C CA . GLU A 1 99 ? -10.226 -1.508 -3.586 1.00 96.69 99 GLU A CA 1
ATOM 700 C C . GLU A 1 99 ? -10.339 -1.618 -5.112 1.00 96.69 99 GLU A C 1
ATOM 702 O O . GLU A 1 99 ? -11.453 -1.670 -5.631 1.00 96.69 99 GLU A O 1
ATOM 707 N N . ILE A 1 100 ? -9.213 -1.730 -5.826 1.00 96.50 100 ILE A N 1
ATOM 708 C CA . ILE A 1 100 ? -9.203 -1.979 -7.276 1.00 96.50 100 ILE A CA 1
ATOM 709 C C . ILE A 1 100 ? -9.835 -3.341 -7.591 1.00 96.50 100 ILE A C 1
ATOM 711 O O . ILE A 1 100 ? -10.716 -3.431 -8.445 1.00 96.50 100 ILE A O 1
ATOM 715 N N . LEU A 1 101 ? -9.417 -4.402 -6.893 1.00 95.50 101 LEU A N 1
ATOM 716 C CA . LEU A 1 101 ? -9.931 -5.759 -7.118 1.00 95.50 101 LEU A CA 1
ATOM 717 C C . LEU A 1 101 ? -11.411 -5.901 -6.731 1.00 95.50 101 LEU A C 1
ATOM 719 O O . LEU A 1 101 ? -12.160 -6.620 -7.389 1.00 95.50 101 LEU A O 1
ATOM 723 N N . ALA A 1 102 ? -11.858 -5.173 -5.708 1.00 96.56 102 ALA A N 1
ATOM 724 C CA . ALA A 1 102 ? -13.242 -5.169 -5.246 1.00 96.56 102 ALA A CA 1
ATOM 725 C C . ALA A 1 102 ? -14.243 -4.651 -6.289 1.00 96.56 102 ALA A C 1
ATOM 727 O O . ALA A 1 102 ? -15.432 -4.939 -6.172 1.00 96.56 102 ALA A O 1
ATOM 728 N N . LEU A 1 103 ? -13.786 -3.927 -7.318 1.00 95.38 103 LEU A N 1
ATOM 729 C CA . LEU A 1 103 ? -14.635 -3.539 -8.448 1.00 95.38 103 LEU A CA 1
ATOM 730 C C . LEU A 1 103 ? -15.128 -4.753 -9.253 1.00 95.38 103 LEU A C 1
ATOM 732 O O . LEU A 1 103 ? -16.179 -4.671 -9.882 1.00 95.38 103 LEU A O 1
ATOM 736 N N . GLY A 1 104 ? -14.377 -5.860 -9.241 1.00 94.62 104 GLY A N 1
ATOM 737 C CA . GLY A 1 104 ? -14.732 -7.112 -9.916 1.00 94.62 104 GLY A CA 1
ATOM 738 C C . GLY A 1 104 ? -15.142 -8.253 -8.978 1.00 94.62 104 GLY A C 1
ATOM 739 O O . GLY A 1 104 ? -15.722 -9.229 -9.448 1.00 94.62 104 GLY A O 1
ATOM 740 N N . ASP A 1 105 ? -14.864 -8.147 -7.674 1.00 95.75 105 ASP A N 1
ATOM 741 C CA . ASP A 1 105 ? -15.144 -9.187 -6.675 1.00 95.75 105 ASP A CA 1
ATOM 742 C C . ASP A 1 105 ? -15.915 -8.626 -5.465 1.00 95.75 105 ASP A C 1
ATOM 744 O O . ASP A 1 105 ? -15.368 -7.956 -4.579 1.00 95.75 105 ASP A O 1
ATOM 748 N N . GLU A 1 106 ? -17.204 -8.965 -5.382 1.00 94.56 106 GLU A N 1
ATOM 749 C CA . GLU A 1 106 ? -18.069 -8.569 -4.266 1.00 94.56 106 GLU A CA 1
ATOM 750 C C . GLU A 1 106 ? -17.617 -9.124 -2.905 1.00 94.56 106 GLU A C 1
ATOM 752 O O . GLU A 1 106 ? -17.922 -8.551 -1.854 1.00 94.56 106 GLU A O 1
ATOM 757 N N . GLY A 1 107 ? -16.921 -10.263 -2.889 1.00 95.25 107 GLY A N 1
ATOM 758 C CA . GLY A 1 107 ? -16.380 -10.868 -1.679 1.00 95.25 107 GLY A CA 1
ATOM 759 C C . GLY A 1 107 ? -15.342 -9.966 -1.022 1.00 95.25 107 GLY A C 1
ATOM 760 O O . GLY A 1 107 ? -15.401 -9.745 0.191 1.00 95.25 107 GLY A O 1
ATOM 761 N N . ILE A 1 108 ? -14.443 -9.387 -1.819 1.00 95.19 108 ILE A N 1
ATOM 762 C CA . ILE A 1 108 ? -13.457 -8.406 -1.347 1.00 95.19 108 ILE A CA 1
ATOM 763 C C . ILE A 1 108 ? -14.163 -7.107 -0.943 1.00 95.19 108 ILE A C 1
ATOM 765 O O . ILE A 1 108 ? -13.879 -6.571 0.132 1.00 95.19 108 ILE A O 1
ATOM 769 N N . ALA A 1 109 ? -15.144 -6.646 -1.729 1.00 95.38 109 ALA A N 1
ATOM 770 C CA . ALA A 1 109 ? -15.913 -5.440 -1.417 1.00 95.38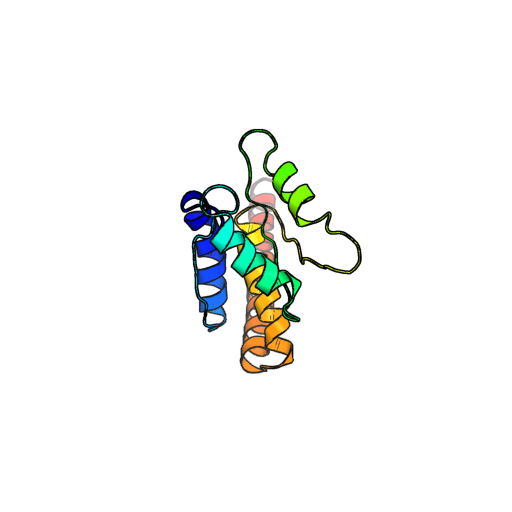 109 ALA A CA 1
ATOM 771 C C . ALA A 1 109 ? -16.573 -5.510 -0.026 1.00 95.38 109 ALA A C 1
ATOM 773 O O . ALA A 1 109 ? -16.455 -4.579 0.773 1.00 95.38 109 ALA A O 1
ATOM 774 N N . ARG A 1 110 ? -17.194 -6.647 0.321 1.00 95.88 110 ARG A N 1
ATOM 775 C CA . ARG A 1 110 ? -17.779 -6.870 1.656 1.00 95.88 110 ARG A CA 1
ATOM 776 C C . ARG A 1 110 ? -16.735 -6.815 2.773 1.00 95.88 110 ARG A C 1
ATOM 778 O O . ARG A 1 110 ? -16.990 -6.215 3.818 1.00 95.88 110 ARG A O 1
ATOM 785 N N . LYS A 1 111 ? -15.548 -7.395 2.564 1.00 96.00 111 LYS A N 1
ATOM 786 C CA . LYS A 1 111 ? -14.455 -7.346 3.552 1.00 96.00 111 LYS A CA 1
ATOM 787 C C . LYS A 1 111 ? -13.926 -5.924 3.755 1.00 96.00 111 LYS A C 1
ATOM 789 O O . LYS A 1 111 ? -13.612 -5.554 4.884 1.00 96.00 111 LYS A O 1
ATOM 794 N N . LEU A 1 112 ? -13.862 -5.114 2.697 1.00 95.00 112 LEU A N 1
ATOM 795 C CA . LEU A 1 112 ? -13.476 -3.703 2.792 1.00 95.00 112 LEU A CA 1
ATOM 796 C C . LEU A 1 112 ? -14.489 -2.878 3.590 1.00 95.00 112 LEU A C 1
ATOM 798 O O . LEU A 1 112 ? -14.083 -2.068 4.423 1.00 95.00 112 LEU A O 1
ATOM 802 N N . VAL A 1 113 ? -15.791 -3.101 3.385 1.00 95.94 113 VAL A N 1
ATOM 803 C CA .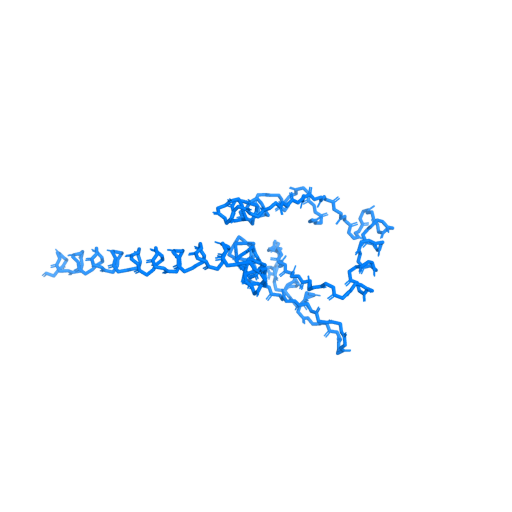 VAL A 1 113 ? -16.843 -2.451 4.187 1.00 95.94 113 VAL A CA 1
ATOM 804 C C . VAL A 1 113 ? -16.678 -2.806 5.664 1.00 95.94 113 VAL A C 1
ATOM 806 O O . VAL A 1 113 ? -16.573 -1.907 6.497 1.00 95.94 113 VAL A O 1
ATOM 809 N N . ALA A 1 114 ? -16.538 -4.097 5.980 1.00 95.56 114 ALA A N 1
ATOM 810 C CA . ALA A 1 114 ? -16.312 -4.553 7.351 1.00 95.56 114 ALA A CA 1
ATOM 811 C C . ALA A 1 114 ? -15.044 -3.937 7.971 1.00 95.56 114 ALA A C 1
ATOM 813 O O . ALA A 1 114 ? -15.037 -3.552 9.140 1.00 95.56 114 ALA A O 1
ATOM 814 N N . HIS A 1 115 ? -13.976 -3.785 7.183 1.00 95.38 115 HIS A N 1
ATOM 815 C CA . HIS A 1 115 ? -12.752 -3.135 7.641 1.00 95.38 115 HIS A CA 1
ATOM 816 C C . HIS A 1 115 ? -12.954 -1.642 7.953 1.00 95.38 115 HIS A C 1
ATOM 818 O O . HIS A 1 115 ? -12.452 -1.154 8.968 1.00 95.38 115 HIS A O 1
ATOM 824 N N . LYS A 1 116 ? -13.716 -0.912 7.127 1.00 94.25 116 LYS A N 1
ATOM 825 C CA . LYS A 1 116 ? -14.048 0.504 7.373 1.00 94.25 116 LYS A CA 1
ATOM 826 C C . LYS A 1 116 ? -14.904 0.670 8.636 1.00 94.25 116 LYS A C 1
ATOM 828 O O . LYS A 1 116 ? -14.654 1.582 9.424 1.00 94.25 116 LYS A O 1
ATOM 833 N N . GLU A 1 117 ? -15.851 -0.234 8.879 1.00 95.88 117 GLU A N 1
ATOM 834 C CA . GLU A 1 117 ? -16.651 -0.254 10.113 1.00 95.88 117 GLU A CA 1
ATOM 835 C C . GLU A 1 117 ? -15.805 -0.546 11.363 1.00 95.88 117 GLU A C 1
ATOM 837 O O . GLU A 1 117 ? -15.970 0.107 12.396 1.00 95.88 117 GLU A O 1
ATOM 842 N N . GLU A 1 118 ? -14.873 -1.498 11.274 1.00 94.94 118 GLU A N 1
ATOM 843 C CA . GLU A 1 118 ? -13.921 -1.819 12.343 1.00 94.94 118 GLU A CA 1
ATOM 844 C C . GLU A 1 118 ? -13.058 -0.601 12.709 1.00 94.94 118 GLU A C 1
ATOM 846 O O . GLU A 1 118 ? -12.920 -0.264 13.888 1.00 94.94 118 GLU A O 1
ATOM 851 N N . LEU A 1 119 ? -12.527 0.101 11.702 1.00 92.88 119 LEU A N 1
ATOM 852 C CA . LEU A 1 119 ? -11.755 1.329 11.897 1.00 92.88 119 LEU A CA 1
ATOM 853 C C . LEU A 1 119 ? -12.586 2.417 12.587 1.00 92.88 119 LEU A C 1
ATOM 855 O O . LEU A 1 119 ? -12.118 3.024 13.553 1.00 92.88 119 LEU A O 1
ATOM 859 N N . ALA A 1 120 ? -13.822 2.640 12.131 1.00 94.06 120 ALA A N 1
ATOM 860 C CA . ALA A 1 120 ? -14.717 3.635 12.718 1.00 94.06 120 ALA A CA 1
ATOM 861 C C . ALA A 1 120 ? -15.003 3.337 14.199 1.00 94.06 120 ALA A C 1
ATOM 863 O O . ALA A 1 120 ? -14.921 4.232 15.046 1.00 94.06 120 ALA A O 1
ATOM 864 N N . ARG A 1 121 ? -15.257 2.064 14.530 1.00 95.25 121 ARG A N 1
ATOM 865 C CA . ARG A 1 121 ? -15.458 1.606 15.911 1.00 95.25 121 ARG A CA 1
ATOM 866 C C . ARG A 1 121 ? -14.218 1.850 16.771 1.00 95.25 121 ARG A C 1
ATOM 868 O O . ARG A 1 121 ? -14.325 2.439 17.845 1.00 95.25 121 ARG A O 1
ATOM 875 N N . GLY A 1 122 ? -13.036 1.489 16.273 1.00 94.12 122 GLY A N 1
ATOM 876 C CA . GLY A 1 122 ? -11.777 1.680 16.996 1.00 94.12 122 GLY A CA 1
ATOM 877 C C . GLY A 1 122 ? -11.445 3.152 17.271 1.00 94.12 122 GLY A C 1
ATOM 878 O O . GLY A 1 122 ? -10.919 3.483 18.336 1.00 94.12 122 GLY A O 1
ATOM 879 N N . VAL A 1 123 ? -11.770 4.062 16.347 1.00 94.44 123 VAL A N 1
ATOM 880 C CA . VAL A 1 123 ? -11.623 5.513 16.566 1.00 94.44 123 VAL A CA 1
ATOM 881 C C . VAL A 1 123 ? -12.596 6.004 17.638 1.00 94.44 123 VAL A C 1
ATOM 883 O O . VAL A 1 123 ? -12.181 6.734 18.541 1.00 94.44 123 VAL A O 1
ATOM 886 N N . ALA A 1 124 ? -13.861 5.578 17.587 1.00 94.12 124 ALA A N 1
ATOM 887 C CA . ALA A 1 124 ? -14.864 5.951 18.582 1.00 94.12 124 ALA A CA 1
ATOM 888 C C . ALA A 1 124 ? -14.473 5.492 19.999 1.00 94.12 124 ALA A C 1
ATOM 890 O O . ALA A 1 124 ? -14.545 6.278 20.946 1.00 94.12 124 ALA A O 1
ATOM 891 N N . GLU A 1 125 ? -13.977 4.261 20.143 1.00 95.25 125 GLU A N 1
ATOM 892 C CA . GLU A 1 125 ? -13.496 3.712 21.418 1.00 95.25 125 GLU A CA 1
ATOM 893 C C . GLU A 1 125 ? -12.286 4.480 21.968 1.00 95.25 125 GLU A C 1
ATOM 895 O O . GLU A 1 125 ? -12.260 4.850 23.147 1.00 95.25 125 GLU A O 1
ATOM 900 N N . LYS A 1 126 ? -11.290 4.772 21.118 1.00 94.00 126 LYS A N 1
ATOM 901 C CA . LYS A 1 126 ? -10.112 5.566 21.507 1.00 94.00 126 LYS A CA 1
ATOM 902 C C . LYS A 1 126 ? -10.501 6.979 21.933 1.00 94.00 126 LYS A C 1
ATOM 904 O O . LYS A 1 126 ? -9.980 7.469 22.934 1.00 94.00 126 LYS A O 1
ATOM 909 N N . ASN A 1 127 ? -11.431 7.609 21.216 1.00 96.06 127 ASN A N 1
ATOM 910 C CA . ASN A 1 127 ? -11.945 8.925 21.579 1.00 96.06 127 ASN A CA 1
ATOM 911 C C . ASN A 1 127 ? -12.670 8.879 22.934 1.00 96.06 127 ASN A C 1
ATOM 913 O O . ASN A 1 127 ? -12.358 9.667 23.821 1.00 96.06 127 ASN A O 1
ATOM 917 N N . ALA A 1 128 ? -13.562 7.908 23.152 1.00 94.88 128 ALA A N 1
ATOM 918 C CA . ALA A 1 128 ? -14.258 7.744 24.429 1.00 94.88 128 ALA A CA 1
ATOM 919 C C . ALA A 1 128 ? -13.286 7.530 25.605 1.00 94.88 128 ALA A C 1
ATOM 921 O O . ALA A 1 128 ? -13.465 8.111 26.677 1.00 94.88 128 ALA A O 1
ATOM 922 N N . ARG A 1 129 ? -12.222 6.740 25.402 1.00 94.25 129 ARG A N 1
ATOM 923 C CA . ARG A 1 129 ? -11.156 6.548 26.397 1.00 94.25 129 ARG A CA 1
ATOM 924 C C . ARG A 1 129 ? -10.421 7.852 26.704 1.00 94.25 129 ARG A C 1
ATOM 926 O O . ARG A 1 129 ? -10.179 8.142 27.873 1.00 94.25 129 ARG A O 1
ATOM 933 N N . LEU A 1 130 ? -10.088 8.633 25.678 1.00 93.81 130 LEU A N 1
ATOM 934 C CA . LEU A 1 130 ? -9.414 9.918 25.844 1.00 93.81 130 LEU A CA 1
ATOM 935 C C . LEU A 1 130 ? -10.288 10.916 26.618 1.00 93.81 130 LEU A C 1
ATOM 937 O O . LEU A 1 130 ? -9.793 11.580 27.524 1.00 93.81 130 LEU A O 1
ATOM 941 N N . GLN A 1 131 ? -11.590 10.977 26.324 1.00 93.62 131 GLN A N 1
ATOM 942 C CA . GLN A 1 131 ? -12.524 11.852 27.043 1.00 93.62 131 GLN A CA 1
ATOM 943 C C . GLN A 1 131 ? -12.607 11.508 28.536 1.00 93.62 131 GLN A C 1
ATOM 945 O O . GLN A 1 131 ? -12.577 12.416 29.364 1.00 93.62 131 GLN A O 1
ATOM 950 N N . LYS A 1 132 ? -12.615 10.215 28.894 1.00 93.94 132 LYS A N 1
ATOM 951 C CA . LYS A 1 132 ? -12.562 9.780 30.303 1.00 93.94 132 LYS A CA 1
ATOM 952 C C . LYS A 1 132 ? -11.289 10.263 31.007 1.00 93.94 132 LYS A C 1
ATOM 954 O O . LYS A 1 132 ? -11.366 10.852 32.082 1.00 93.94 132 LYS A O 1
ATOM 959 N N . GLN A 1 133 ? -10.130 10.109 30.366 1.00 93.62 133 GLN A N 1
ATOM 960 C CA . GLN A 1 133 ? -8.850 10.570 30.919 1.00 93.62 133 GLN A CA 1
ATOM 961 C C . GLN A 1 133 ? -8.786 12.094 31.094 1.00 93.62 133 GLN A C 1
ATOM 963 O O . GLN A 1 133 ? -8.142 12.584 32.020 1.00 93.62 133 GLN A O 1
ATOM 968 N N . LEU A 1 134 ? -9.431 12.854 30.205 1.00 92.81 134 LEU A N 1
ATOM 969 C CA . LEU A 1 134 ? -9.517 14.311 30.314 1.00 92.81 134 LEU A CA 1
ATOM 970 C C . LEU A 1 134 ? -10.454 14.748 31.444 1.00 92.81 134 LEU A C 1
ATOM 972 O O . LEU A 1 134 ? -10.164 15.744 32.101 1.00 92.81 134 LEU A O 1
ATOM 976 N N . SER A 1 135 ? -11.547 14.016 31.686 1.00 88.25 135 SER A N 1
ATOM 977 C CA . SER A 1 135 ? -12.444 14.285 32.816 1.00 88.25 135 SER A CA 1
ATOM 978 C C . SER A 1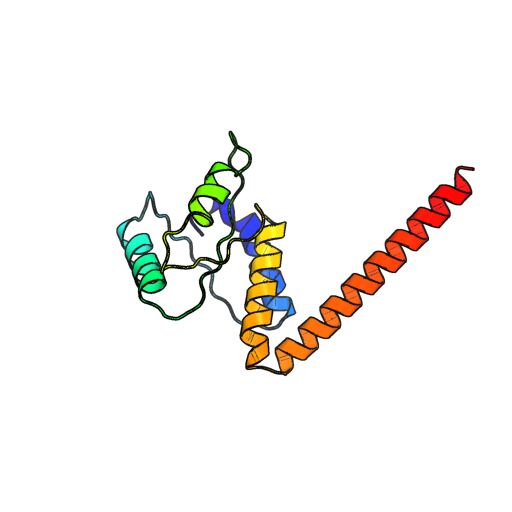 135 ? -11.842 13.915 34.173 1.00 88.25 135 SER A C 1
ATOM 980 O O . SER A 1 135 ? -12.128 14.595 35.143 1.00 88.25 135 SER A O 1
ATOM 982 N N . GLU A 1 136 ? -10.989 12.889 34.243 1.00 86.44 136 GLU A N 1
ATOM 983 C CA . GLU A 1 136 ? -10.299 12.467 35.479 1.00 86.44 136 GLU A CA 1
ATOM 984 C C . GLU A 1 136 ? -9.126 13.386 35.866 1.00 86.44 136 GLU A C 1
ATOM 986 O O . GLU A 1 136 ? -8.655 13.353 36.999 1.00 86.44 136 GLU A O 1
ATOM 991 N N . LYS A 1 137 ? -8.625 14.189 34.918 1.00 79.50 137 LYS A N 1
ATOM 992 C CA . LYS A 1 137 ? -7.536 15.158 35.133 1.00 79.50 137 LYS A CA 1
ATOM 993 C C . LYS A 1 137 ? -8.015 16.572 35.488 1.00 79.50 137 LYS A C 1
ATOM 995 O O . LYS A 1 137 ? -7.164 17.427 35.735 1.00 79.50 137 LYS A O 1
ATOM 1000 N N . LYS A 1 138 ? -9.323 16.832 35.444 1.00 56.69 138 LYS A N 1
ATOM 1001 C CA . LYS A 1 138 ? -9.940 18.098 35.864 1.00 56.69 138 LYS A CA 1
ATOM 1002 C C . LYS A 1 138 ? -10.441 17.986 37.294 1.00 56.69 138 LYS A C 1
ATOM 1004 O O . LYS A 1 138 ? -10.342 19.015 37.993 1.00 56.69 138 LYS A O 1
#

Mean predicted aligned error: 5.6 Å

pLDDT: mean 89.11, std 9.84, range [56.69, 98.0]

Radius of gyration: 18.37 Å; Cα contacts (8 Å, |Δi|>4): 143; chains: 1; bounding box: 40×32×57 Å